Protein AF-A0A5C2H717-F1 (afdb_monomer_lite)

pLDDT: mean 80.26, std 15.69, range [41.88, 94.94]

Secondary structure (DSSP, 8-state):
---------PPPPP----HHHHHHHHHHHHHTT--HHHHHHHHHHHHHHHHHTTT-

Sequence (56 aa):
MSIIKKQIKDATITSKLTSKQKSKIETLAKKHNITTSNLVLQLVEDGYKNITKKDL

Organism: NCBI:txid1080223

Structure (mmCIF, N/CA/C/O backbone):
data_AF-A0A5C2H717-F1
#
_entry.id   AF-A0A5C2H717-F1
#
loop_
_atom_site.group_PDB
_atom_site.id
_atom_site.type_symbol
_atom_site.label_atom_id
_atom_site.label_alt_id
_atom_site.label_comp_id
_atom_site.label_asym_id
_atom_site.label_entity_id
_atom_site.label_seq_id
_atom_site.pdbx_PDB_ins_code
_atom_site.Cartn_x
_atom_site.Cartn_y
_atom_site.Cartn_z
_atom_site.occupancy
_atom_site.B_iso_or_equiv
_atom_site.auth_seq_id
_atom_site.auth_comp_id
_atom_site.auth_asym_id
_atom_site.auth_atom_id
_atom_site.pdbx_PDB_model_num
ATOM 1 N N . MET A 1 1 ? 11.320 -33.122 -19.945 1.00 41.88 1 MET A N 1
ATOM 2 C CA . MET A 1 1 ? 11.008 -31.719 -20.293 1.00 41.88 1 MET A CA 1
ATOM 3 C C . MET A 1 1 ? 10.815 -30.968 -18.985 1.00 41.88 1 MET A C 1
ATOM 5 O O . MET A 1 1 ? 9.763 -31.080 -18.370 1.00 41.88 1 MET A O 1
ATOM 9 N N . SER A 1 2 ? 11.875 -30.349 -18.464 1.00 44.25 2 SER A N 1
ATOM 10 C CA . SER A 1 2 ? 11.822 -29.701 -17.151 1.00 44.25 2 SER A CA 1
ATOM 11 C C . SER A 1 2 ? 11.072 -28.385 -17.280 1.00 44.25 2 SER A C 1
ATOM 13 O O . SER A 1 2 ? 11.546 -27.460 -17.937 1.00 44.25 2 SER A O 1
ATOM 15 N N . ILE A 1 3 ? 9.888 -28.307 -16.678 1.00 55.34 3 ILE A N 1
ATOM 16 C CA . ILE A 1 3 ? 9.143 -27.057 -16.548 1.00 55.34 3 ILE A CA 1
ATOM 17 C C . ILE A 1 3 ? 9.920 -26.216 -15.535 1.00 55.34 3 ILE A C 1
ATOM 19 O O . ILE A 1 3 ? 9.728 -26.337 -14.326 1.00 55.34 3 ILE A O 1
ATOM 23 N N . ILE A 1 4 ? 10.863 -25.411 -16.024 1.00 55.78 4 ILE A N 1
ATOM 24 C CA . ILE A 1 4 ? 11.534 -24.397 -15.216 1.00 55.78 4 ILE A CA 1
ATOM 25 C C . ILE A 1 4 ? 10.442 -23.396 -14.838 1.00 55.78 4 ILE A C 1
ATOM 27 O O . ILE A 1 4 ? 10.098 -22.509 -15.619 1.00 55.78 4 ILE A O 1
ATOM 31 N N . LYS A 1 5 ? 9.844 -23.564 -13.652 1.00 55.66 5 LYS A N 1
ATOM 32 C CA . LYS A 1 5 ? 9.025 -22.525 -13.026 1.00 55.66 5 LYS A CA 1
ATOM 33 C C . LYS A 1 5 ? 9.946 -21.328 -12.846 1.00 55.66 5 LYS A C 1
ATOM 35 O O . LYS A 1 5 ? 10.779 -21.319 -11.945 1.00 55.66 5 LYS A O 1
ATOM 40 N N . LYS A 1 6 ? 9.847 -20.353 -13.751 1.00 55.06 6 LYS A N 1
ATOM 41 C CA . LYS A 1 6 ? 10.535 -19.069 -13.651 1.00 55.06 6 LYS A CA 1
ATOM 42 C C . LYS A 1 6 ? 10.068 -18.450 -12.338 1.00 55.06 6 LYS A C 1
ATOM 44 O O . LYS A 1 6 ? 8.949 -17.956 -12.253 1.00 55.06 6 LYS A O 1
ATOM 49 N N . GLN A 1 7 ? 10.877 -18.602 -11.293 1.00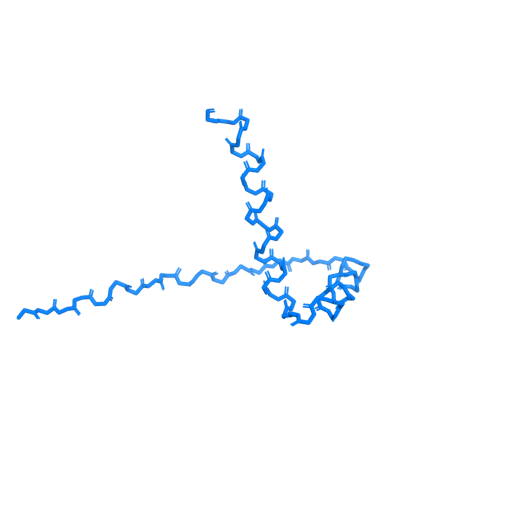 52.00 7 GLN A N 1
ATOM 50 C CA . GLN A 1 7 ? 10.594 -18.042 -9.985 1.00 52.00 7 GLN A CA 1
ATOM 51 C C . GLN A 1 7 ? 10.524 -16.533 -10.195 1.00 52.00 7 GLN A C 1
ATOM 53 O O . GLN A 1 7 ? 11.515 -15.909 -10.585 1.00 52.00 7 GLN A O 1
ATOM 58 N N . ILE A 1 8 ? 9.323 -15.973 -10.060 1.00 59.09 8 ILE A N 1
ATOM 59 C CA . ILE A 1 8 ? 9.146 -14.528 -10.012 1.00 59.09 8 ILE A CA 1
ATOM 60 C C . ILE A 1 8 ? 10.009 -14.101 -8.828 1.00 59.09 8 ILE A C 1
ATOM 62 O O . ILE A 1 8 ? 9.832 -14.596 -7.716 1.00 59.09 8 ILE A O 1
ATOM 66 N N . LYS A 1 9 ? 11.058 -13.322 -9.099 1.00 61.59 9 LYS A N 1
ATOM 67 C CA . LYS A 1 9 ? 11.948 -12.835 -8.051 1.00 61.59 9 LYS A CA 1
ATOM 68 C C . LYS A 1 9 ? 11.174 -11.765 -7.298 1.00 61.59 9 LYS A C 1
ATOM 70 O O . LYS A 1 9 ? 11.240 -10.597 -7.667 1.00 61.59 9 LYS A O 1
ATOM 75 N N . ASP A 1 10 ? 10.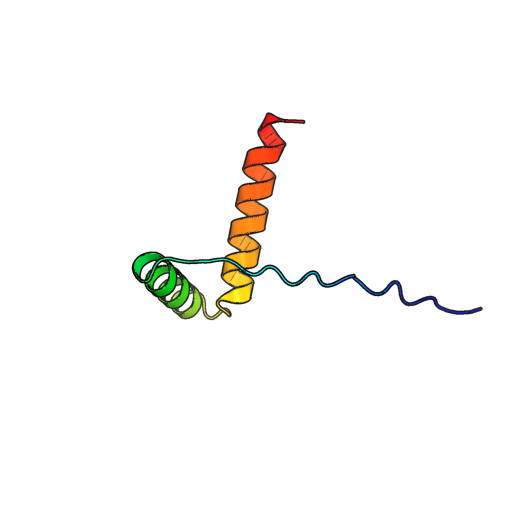408 -12.180 -6.298 1.00 68.50 10 ASP A N 1
ATOM 76 C CA . ASP A 1 10 ? 9.806 -11.250 -5.357 1.00 68.50 10 ASP A CA 1
ATOM 77 C C . ASP A 1 10 ? 10.946 -10.476 -4.687 1.00 68.50 10 ASP A C 1
ATOM 79 O O . ASP A 1 10 ? 11.836 -11.051 -4.057 1.00 68.50 10 ASP A O 1
ATOM 83 N N . ALA A 1 11 ? 10.968 -9.164 -4.908 1.00 72.94 11 ALA A N 1
ATOM 84 C CA . ALA A 1 11 ? 11.958 -8.272 -4.332 1.00 72.94 11 ALA A CA 1
ATOM 85 C C . ALA A 1 11 ? 11.346 -7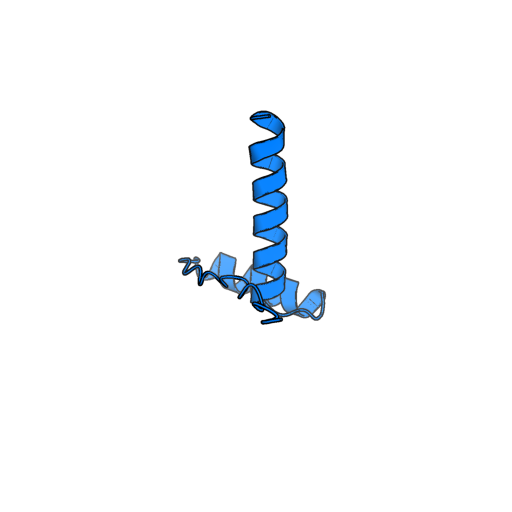.588 -3.110 1.00 72.94 11 ALA A C 1
ATOM 87 O O . ALA A 1 11 ? 10.357 -6.862 -3.217 1.00 72.94 11 ALA A O 1
ATOM 88 N N . THR A 1 12 ? 11.942 -7.804 -1.940 1.00 78.00 12 THR A N 1
ATOM 89 C CA . THR A 1 12 ? 11.529 -7.104 -0.722 1.00 78.00 12 THR A CA 1
ATOM 90 C C . THR A 1 12 ? 12.021 -5.663 -0.771 1.00 78.00 12 THR A C 1
ATOM 92 O O . THR A 1 12 ? 13.225 -5.412 -0.806 1.00 78.00 12 THR A O 1
ATOM 95 N N . ILE A 1 13 ? 11.089 -4.710 -0.733 1.00 78.88 13 ILE A N 1
ATOM 96 C CA . ILE A 1 13 ? 11.395 -3.280 -0.646 1.00 78.88 13 ILE A CA 1
ATOM 97 C C . ILE A 1 13 ? 11.148 -2.815 0.788 1.00 78.88 13 ILE A C 1
ATOM 99 O O . ILE A 1 13 ? 10.017 -2.827 1.273 1.00 78.88 13 ILE A O 1
ATOM 103 N N . THR A 1 14 ? 12.207 -2.365 1.461 1.00 85.88 14 THR A N 1
ATOM 104 C CA . THR A 1 14 ? 12.111 -1.757 2.793 1.00 85.88 14 THR A CA 1
ATOM 105 C C . THR A 1 14 ? 12.126 -0.239 2.660 1.00 85.88 14 THR A C 1
ATOM 107 O O . THR A 1 14 ? 13.101 0.335 2.181 1.00 85.88 14 THR A O 1
ATOM 110 N N . SER A 1 15 ? 11.067 0.430 3.118 1.00 83.38 15 SER A N 1
ATOM 111 C CA . SER A 1 15 ? 10.945 1.893 3.073 1.00 83.38 15 SER A CA 1
ATOM 112 C C . SER A 1 15 ? 10.746 2.495 4.462 1.00 83.38 15 SER A C 1
ATOM 114 O O . SER A 1 15 ? 10.000 1.948 5.276 1.00 83.38 15 SER A O 1
ATOM 116 N N . LYS A 1 16 ? 11.345 3.663 4.716 1.00 89.56 16 LYS A N 1
ATOM 117 C CA . LYS A 1 16 ? 11.062 4.467 5.914 1.00 89.56 16 LYS A CA 1
ATOM 118 C C . LYS A 1 16 ? 9.898 5.417 5.634 1.00 89.56 16 LYS A C 1
ATOM 120 O O . LYS A 1 16 ? 9.948 6.197 4.689 1.00 89.56 16 LYS A O 1
ATOM 125 N N . LEU A 1 17 ? 8.870 5.360 6.475 1.00 87.19 17 LEU A N 1
ATOM 126 C CA . LEU A 1 17 ? 7.695 6.229 6.418 1.00 87.19 17 LEU A CA 1
ATOM 127 C C . LEU A 1 17 ? 7.630 7.074 7.688 1.00 87.19 17 LEU A C 1
ATOM 129 O O . LEU A 1 17 ? 7.917 6.5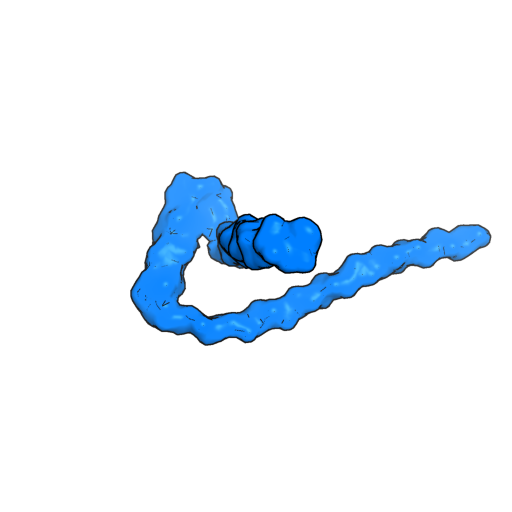87 8.781 1.00 87.19 17 LEU A O 1
ATOM 133 N N . THR A 1 18 ? 7.197 8.325 7.562 1.00 94.00 18 THR A N 1
ATOM 134 C CA . THR A 1 18 ? 6.833 9.126 8.738 1.00 94.00 18 THR A CA 1
ATOM 135 C C . THR A 1 18 ? 5.556 8.579 9.382 1.00 94.00 18 THR A C 1
ATOM 137 O O . THR A 1 18 ? 4.703 8.000 8.702 1.00 94.00 18 THR A O 1
ATOM 140 N N . SER A 1 19 ? 5.360 8.829 10.680 1.00 94.12 19 SER A N 1
ATOM 141 C CA . SER A 1 19 ? 4.149 8.403 11.405 1.00 94.12 19 SER A CA 1
ATOM 142 C C . SER A 1 19 ? 2.861 8.915 10.747 1.00 94.12 19 SER A C 1
ATOM 144 O O . SER A 1 19 ? 1.869 8.191 10.654 1.00 94.12 19 SER A O 1
ATOM 146 N N . LYS A 1 20 ? 2.893 10.142 10.205 1.00 93.56 20 LYS A N 1
ATOM 147 C CA . LYS A 1 20 ? 1.764 10.751 9.485 1.00 93.56 20 LYS A CA 1
ATOM 148 C C . LYS A 1 20 ? 1.455 10.027 8.172 1.00 93.56 20 LYS A C 1
ATOM 150 O O . LYS A 1 20 ? 0.286 9.830 7.849 1.00 93.56 20 LYS A O 1
ATOM 155 N N . GLN A 1 21 ? 2.477 9.634 7.410 1.00 91.50 21 GLN A N 1
ATOM 156 C CA . GLN A 1 21 ? 2.293 8.873 6.169 1.00 91.50 21 GLN A CA 1
ATOM 157 C C . GLN A 1 21 ? 1.755 7.473 6.462 1.00 91.50 21 GLN A C 1
ATOM 159 O O . GLN A 1 21 ? 0.777 7.069 5.841 1.00 91.50 21 GLN A O 1
ATOM 164 N N . LYS A 1 22 ? 2.322 6.778 7.457 1.00 91.06 22 LYS A N 1
ATOM 165 C CA . LYS A 1 22 ? 1.858 5.451 7.881 1.00 91.06 22 LYS A CA 1
ATOM 166 C C . LYS A 1 22 ? 0.366 5.460 8.232 1.00 91.06 22 LYS A C 1
ATOM 168 O O . LYS A 1 22 ? -0.396 4.687 7.661 1.00 91.06 22 LYS A O 1
ATOM 173 N N . SER A 1 23 ? -0.063 6.395 9.082 1.00 94.00 23 SER A N 1
ATOM 174 C CA . SER A 1 23 ? -1.468 6.518 9.496 1.00 94.00 23 SER A CA 1
ATOM 175 C C . SER A 1 23 ? -2.420 6.768 8.316 1.00 94.00 23 SER A C 1
ATOM 177 O O . SER A 1 23 ? -3.499 6.173 8.243 1.00 94.00 23 SER A O 1
ATOM 179 N N . LYS A 1 24 ? -2.014 7.598 7.345 1.00 93.75 24 LYS A N 1
ATOM 180 C CA . LYS A 1 24 ? -2.810 7.838 6.133 1.00 93.75 24 LYS A CA 1
ATOM 181 C C . LYS A 1 24 ? -2.942 6.583 5.273 1.00 93.75 24 LYS A C 1
ATOM 183 O O . LYS A 1 24 ? -4.052 6.270 4.854 1.00 93.75 24 LYS A O 1
ATOM 188 N N . ILE A 1 25 ? -1.842 5.866 5.033 1.00 92.19 25 ILE A N 1
ATOM 189 C CA . ILE A 1 25 ? -1.847 4.639 4.223 1.00 92.19 25 ILE A CA 1
ATOM 190 C C . ILE A 1 25 ? -2.716 3.571 4.897 1.00 92.19 25 ILE A C 1
ATOM 192 O O . ILE A 1 25 ? -3.546 2.967 4.231 1.00 92.19 25 ILE A O 1
ATOM 196 N N . GLU A 1 26 ? -2.610 3.388 6.215 1.00 93.56 26 GLU A N 1
ATOM 197 C CA . GLU A 1 26 ? -3.457 2.443 6.957 1.00 93.56 26 GLU A CA 1
ATOM 198 C C . GLU A 1 26 ? -4.946 2.805 6.878 1.00 93.56 26 GLU A C 1
ATOM 200 O O . GLU A 1 26 ? -5.793 1.932 6.697 1.00 93.56 26 GLU A O 1
ATOM 205 N N . THR A 1 27 ? -5.276 4.095 6.976 1.00 94.38 27 THR A N 1
ATOM 206 C CA . THR A 1 27 ? -6.662 4.573 6.866 1.00 94.38 27 THR A CA 1
ATOM 207 C C . THR A 1 27 ? -7.224 4.339 5.464 1.00 94.38 27 THR A C 1
ATOM 209 O O . THR A 1 27 ? -8.349 3.858 5.327 1.00 94.38 27 THR A O 1
ATOM 212 N N . LEU A 1 28 ? -6.447 4.636 4.416 1.00 93.50 28 LEU A N 1
ATOM 213 C CA . LEU A 1 28 ? -6.855 4.356 3.038 1.00 93.50 28 LEU A CA 1
ATOM 214 C C . LEU A 1 28 ? -6.988 2.852 2.785 1.00 93.50 28 LEU A C 1
ATOM 216 O O . 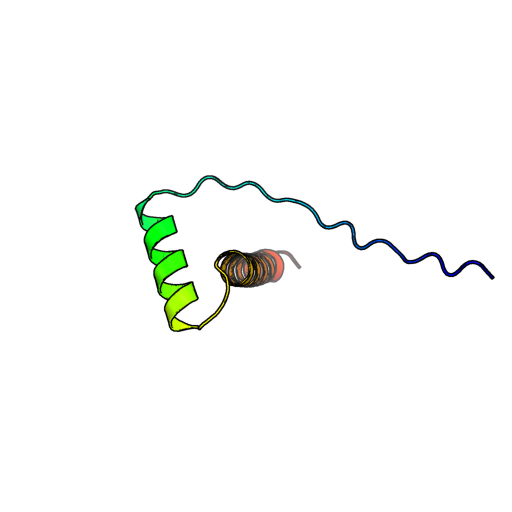LEU A 1 28 ? -7.984 2.426 2.211 1.00 93.50 28 LEU A O 1
ATOM 220 N N . ALA A 1 29 ? -6.034 2.046 3.248 1.00 93.62 29 ALA A N 1
ATOM 221 C CA . ALA A 1 29 ? -6.069 0.597 3.077 1.00 93.62 29 ALA A CA 1
ATOM 222 C C . ALA A 1 29 ? -7.348 0.002 3.690 1.00 93.62 29 ALA A C 1
ATOM 224 O O . ALA A 1 29 ? -8.059 -0.752 3.028 1.00 93.62 29 ALA A O 1
ATOM 225 N N . LYS A 1 30 ? -7.717 0.447 4.902 1.00 93.88 30 LYS A N 1
ATOM 226 C CA . LYS A 1 30 ? -8.988 0.084 5.550 1.00 93.88 30 LYS A CA 1
ATOM 227 C C . LYS A 1 30 ? -10.207 0.539 4.752 1.00 93.88 30 LYS A C 1
ATOM 229 O O . LYS A 1 30 ? -11.121 -0.251 4.553 1.00 93.88 30 LYS A O 1
ATOM 234 N N . LYS A 1 31 ? -10.221 1.787 4.269 1.00 94.94 31 LYS A N 1
ATOM 235 C CA . LYS A 1 31 ? -11.339 2.336 3.481 1.00 94.94 31 LYS A CA 1
ATOM 236 C C . LYS A 1 31 ? -11.608 1.525 2.210 1.00 94.94 31 LYS A C 1
ATOM 238 O O . LYS A 1 31 ? -12.759 1.371 1.820 1.00 94.94 31 LYS A O 1
ATOM 243 N N . HIS A 1 32 ? -10.552 1.020 1.580 1.00 91.75 32 HIS A N 1
ATOM 244 C CA . HIS A 1 32 ? -10.630 0.236 0.348 1.00 91.75 32 HIS A CA 1
ATOM 245 C C . HIS A 1 32 ? -10.646 -1.283 0.586 1.00 91.75 32 HIS A C 1
ATOM 247 O O . HIS A 1 32 ? -10.671 -2.038 -0.379 1.00 91.75 32 HIS A O 1
ATOM 253 N N . ASN A 1 33 ? -10.661 -1.728 1.849 1.00 94.06 33 ASN A N 1
ATOM 254 C CA . ASN A 1 33 ? -10.627 -3.136 2.252 1.00 94.06 33 ASN A CA 1
ATOM 255 C C . ASN A 1 33 ? -9.474 -3.938 1.607 1.00 94.06 33 ASN A C 1
ATOM 257 O O . ASN A 1 33 ? -9.648 -5.075 1.171 1.00 94.06 33 ASN A O 1
ATOM 261 N N . ILE A 1 34 ? -8.290 -3.327 1.531 1.00 93.19 34 ILE A N 1
ATOM 262 C CA . ILE A 1 34 ? -7.065 -3.932 0.992 1.00 93.19 34 ILE A CA 1
ATOM 263 C C . ILE A 1 34 ? -5.949 -3.922 2.035 1.00 93.19 34 ILE A C 1
ATOM 265 O O . ILE A 1 34 ? -5.996 -3.191 3.025 1.00 93.19 34 ILE A O 1
ATOM 269 N N . THR A 1 35 ? -4.908 -4.722 1.809 1.00 92.19 35 THR A N 1
ATOM 270 C CA . THR A 1 35 ? -3.713 -4.692 2.657 1.00 92.19 35 THR A CA 1
ATOM 271 C C . THR A 1 35 ? -2.893 -3.431 2.394 1.00 92.19 35 THR A C 1
ATOM 273 O O . THR A 1 35 ? -2.848 -2.905 1.280 1.00 92.19 35 THR A O 1
ATOM 276 N N . THR A 1 36 ? -2.185 -2.964 3.421 1.00 88.81 36 THR A N 1
ATOM 277 C CA . THR A 1 36 ? -1.273 -1.818 3.328 1.00 88.81 36 THR A CA 1
ATOM 278 C C . THR A 1 36 ? -0.221 -2.031 2.237 1.00 88.81 36 THR A C 1
ATOM 280 O O . THR A 1 36 ? 0.071 -1.110 1.481 1.00 88.81 36 THR A O 1
ATOM 283 N N . SER A 1 37 ? 0.303 -3.256 2.112 1.00 87.44 37 SER A N 1
ATOM 284 C CA . SER A 1 37 ? 1.285 -3.625 1.087 1.00 87.44 37 SER A CA 1
ATOM 285 C C . SER A 1 37 ? 0.719 -3.520 -0.330 1.00 87.44 37 SER A C 1
ATOM 287 O O . SER A 1 37 ? 1.388 -2.959 -1.191 1.00 87.44 37 SER A O 1
ATOM 289 N N . ASN A 1 38 ? -0.518 -3.981 -0.569 1.00 88.62 38 ASN A N 1
ATOM 290 C CA . ASN A 1 38 ? -1.159 -3.842 -1.882 1.00 88.62 38 ASN A CA 1
ATOM 291 C C . ASN A 1 38 ? -1.382 -2.375 -2.248 1.00 88.62 38 ASN A C 1
ATOM 293 O O . ASN A 1 38 ? -1.116 -1.984 -3.381 1.00 88.62 38 ASN A O 1
ATOM 297 N N . LEU A 1 39 ? -1.825 -1.556 -1.289 1.00 90.56 39 LEU A N 1
ATOM 298 C CA . LEU A 1 39 ? -1.998 -0.124 -1.523 1.00 90.56 39 LEU A CA 1
ATOM 299 C C . LEU A 1 39 ? -0.662 0.544 -1.879 1.00 90.56 39 LEU A C 1
ATOM 301 O O . LEU A 1 39 ? -0.598 1.332 -2.817 1.00 90.56 39 LEU A O 1
ATOM 305 N N . VAL A 1 40 ? 0.412 0.225 -1.152 1.00 89.56 40 VAL A N 1
ATOM 306 C CA . VAL A 1 40 ? 1.750 0.760 -1.446 1.00 89.56 40 VAL A CA 1
ATOM 307 C C . VAL A 1 40 ? 2.225 0.318 -2.829 1.00 89.56 40 VAL A C 1
ATOM 309 O O . VAL A 1 40 ? 2.756 1.147 -3.561 1.00 89.56 40 VAL A O 1
ATOM 312 N N . LEU A 1 41 ? 1.994 -0.939 -3.215 1.00 88.56 41 LEU A N 1
ATOM 313 C CA . LEU A 1 41 ? 2.363 -1.445 -4.537 1.00 88.56 41 LEU A CA 1
ATOM 314 C C . LEU A 1 41 ? 1.672 -0.650 -5.656 1.00 88.56 41 LEU A C 1
ATOM 316 O O . LEU A 1 41 ? 2.341 -0.176 -6.567 1.00 88.56 41 LEU A O 1
ATOM 320 N N . GLN A 1 42 ? 0.359 -0.423 -5.538 1.00 88.69 42 GLN A N 1
ATOM 321 C CA . GLN A 1 42 ? -0.410 0.365 -6.508 1.00 88.69 42 GLN A CA 1
ATOM 322 C C . GLN A 1 42 ? 0.102 1.807 -6.615 1.00 88.69 42 GLN A C 1
ATOM 324 O O . GLN A 1 42 ? 0.301 2.318 -7.713 1.00 88.69 42 GLN A O 1
ATOM 329 N N . LEU A 1 43 ? 0.389 2.448 -5.476 1.00 88.50 43 LEU A N 1
ATOM 330 C CA . LEU A 1 43 ? 0.943 3.804 -5.450 1.00 88.50 43 LEU A CA 1
ATOM 331 C C . LEU A 1 43 ? 2.331 3.878 -6.105 1.00 88.50 43 LEU A C 1
ATOM 333 O O . LEU A 1 43 ? 2.639 4.856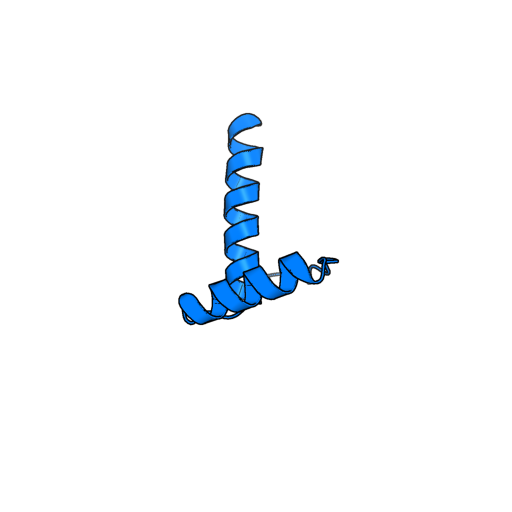 -6.787 1.00 88.50 43 LEU A O 1
ATOM 337 N N . VAL A 1 44 ? 3.169 2.858 -5.903 1.00 87.81 44 VAL A N 1
ATOM 338 C CA . VAL A 1 44 ? 4.491 2.764 -6.534 1.00 87.81 44 VAL A CA 1
ATOM 339 C C . VAL A 1 44 ? 4.361 2.533 -8.037 1.00 87.81 44 VAL A C 1
ATOM 341 O O . VAL A 1 44 ? 5.060 3.196 -8.796 1.00 87.81 44 VAL A O 1
ATOM 344 N N . GLU A 1 45 ? 3.463 1.653 -8.483 1.00 86.94 45 GLU A N 1
ATOM 345 C CA . GLU A 1 45 ? 3.213 1.419 -9.910 1.00 86.94 45 GLU A CA 1
ATOM 346 C C . GLU A 1 45 ? 2.717 2.679 -10.623 1.00 86.94 45 GLU A C 1
ATOM 348 O O . GLU A 1 45 ? 3.201 3.006 -11.709 1.00 86.94 45 GLU A O 1
ATOM 353 N N . ASP A 1 46 ? 1.783 3.409 -10.016 1.00 87.81 46 ASP A N 1
ATOM 354 C CA . ASP A 1 46 ? 1.264 4.657 -10.574 1.00 87.81 46 ASP A CA 1
ATOM 355 C C . ASP A 1 46 ? 2.338 5.750 -10.599 1.00 87.81 46 ASP A C 1
ATOM 357 O O . ASP A 1 46 ? 2.485 6.464 -11.594 1.00 87.81 46 ASP A O 1
ATOM 361 N N . GLY A 1 47 ? 3.140 5.853 -9.534 1.00 87.12 47 GLY A N 1
ATOM 362 C CA . GLY A 1 47 ? 4.301 6.739 -9.483 1.00 87.12 47 GLY A CA 1
ATOM 363 C C . GLY A 1 47 ? 5.322 6.412 -10.573 1.00 87.12 47 GLY A C 1
ATOM 364 O O . GLY A 1 47 ? 5.736 7.306 -11.307 1.00 87.12 47 GLY A O 1
ATOM 365 N N . TYR A 1 48 ? 5.668 5.132 -10.732 1.00 84.88 48 TYR A N 1
ATOM 366 C CA . TYR A 1 48 ? 6.587 4.653 -11.762 1.00 84.88 48 TYR A CA 1
ATOM 367 C C . TYR A 1 48 ? 6.079 5.001 -13.160 1.00 84.88 48 TYR A C 1
ATOM 369 O O . TYR A 1 48 ? 6.791 5.669 -13.902 1.00 84.88 48 TYR A O 1
ATOM 377 N N . LYS A 1 49 ? 4.824 4.659 -13.488 1.00 83.50 49 LYS A N 1
ATOM 378 C CA . LYS A 1 49 ? 4.207 4.990 -14.785 1.00 83.50 49 LYS A CA 1
ATOM 379 C C . LYS A 1 49 ? 4.231 6.490 -15.065 1.00 83.50 49 LYS A C 1
ATOM 381 O O . LYS A 1 49 ? 4.450 6.887 -16.204 1.00 83.50 49 LYS A O 1
ATOM 386 N N . ASN A 1 50 ? 3.990 7.326 -14.057 1.00 83.06 50 ASN A N 1
ATOM 387 C CA . ASN A 1 50 ? 4.001 8.780 -14.218 1.00 83.06 50 ASN A CA 1
ATOM 388 C C . ASN A 1 50 ? 5.411 9.346 -14.422 1.00 83.06 50 ASN A C 1
ATOM 390 O O . ASN A 1 50 ? 5.566 10.300 -15.182 1.00 83.06 50 ASN A O 1
ATOM 394 N N . ILE A 1 51 ? 6.424 8.766 -13.773 1.00 80.44 51 ILE A N 1
ATOM 395 C CA . ILE A 1 51 ? 7.828 9.145 -13.964 1.00 80.44 51 ILE A CA 1
ATOM 396 C C . ILE A 1 51 ? 8.290 8.707 -15.358 1.00 80.44 51 ILE A C 1
ATOM 398 O O . ILE A 1 51 ? 8.760 9.531 -16.134 1.00 80.44 51 ILE A O 1
ATOM 402 N N . THR A 1 52 ? 8.076 7.442 -15.725 1.00 76.88 52 THR A N 1
ATOM 403 C CA . THR A 1 52 ? 8.555 6.898 -17.003 1.00 76.88 52 THR A CA 1
ATOM 404 C C . THR A 1 52 ? 7.780 7.402 -18.215 1.00 76.88 52 THR A C 1
ATOM 406 O O . THR A 1 52 ? 8.321 7.392 -19.310 1.00 76.88 52 THR A O 1
ATOM 409 N N . LYS A 1 53 ? 6.541 7.890 -18.060 1.00 63.84 53 LYS A N 1
ATOM 410 C CA . LYS A 1 53 ? 5.799 8.556 -19.151 1.00 63.84 53 LYS A CA 1
ATOM 411 C C . LYS A 1 53 ? 6.444 9.857 -19.637 1.00 63.84 53 LYS A C 1
ATOM 413 O O . LYS A 1 53 ? 6.073 10.327 -20.704 1.00 63.84 53 LYS A O 1
ATOM 418 N N . LYS A 1 54 ? 7.328 10.473 -18.846 1.00 57.34 54 LYS A N 1
ATOM 419 C CA . LYS A 1 54 ? 8.094 11.659 -19.260 1.00 57.34 54 LYS A CA 1
ATOM 420 C C . LYS A 1 54 ? 9.474 11.320 -19.832 1.00 57.34 54 LYS A C 1
ATOM 422 O O . LYS A 1 54 ? 10.091 12.206 -20.409 1.00 57.34 54 LYS A O 1
ATOM 427 N N . ASP A 1 55 ? 9.927 10.080 -19.664 1.00 52.28 55 ASP A N 1
ATOM 428 C CA . ASP A 1 55 ? 11.285 9.622 -19.993 1.00 52.28 55 ASP A CA 1
ATOM 429 C C . ASP A 1 55 ? 11.328 8.623 -21.171 1.00 52.28 55 ASP A C 1
ATOM 431 O O . ASP A 1 55 ? 12.416 8.238 -21.591 1.00 52.28 55 ASP A O 1
ATOM 435 N N . LEU A 1 56 ? 10.170 8.203 -21.710 1.00 47.44 56 LEU A N 1
ATOM 436 C CA . LEU A 1 56 ? 10.057 7.379 -22.926 1.00 47.44 56 LEU A CA 1
ATOM 437 C C . LEU A 1 56 ? 9.497 8.163 -24.114 1.00 47.44 56 LEU A C 1
ATOM 439 O O . LEU A 1 56 ? 8.413 8.767 -23.951 1.00 47.44 56 LEU A O 1
#

Foldseek 3Di:
DDPPPPPPPDDDDDDDDDPVRVVVLVVVCVVVVHDSVVSVVVVVVVVVCVVVVVVD

Radius of gyration: 15.75 Å; chains: 1; bounding box: 24×43×34 Å